Protein AF-A0A2T0SI80-F1 (afdb_monomer)

Solvent-accessible surface area (backbone atoms only — not comparable to full-atom values): 4716 Å² total; per-residue (Å²): 117,74,65,62,55,54,54,49,52,52,49,52,52,50,50,51,52,50,51,51,51,49,51,50,52,50,51,48,53,59,58,63,64,57,74,47,73,65,54,43,52,53,50,51,57,56,51,68,76,48,56,66,82,79,39,44,66,59,53,52,50,50,54,51,51,52,50,54,51,52,51,53,58,58,60,75,74,65,81,86,132

Mean predicted aligned error: 8.87 Å

pLDDT: mean 79.03, std 9.79, range [54.31, 90.62]

Sequence (81 aa):
MPLKNRIQDVRVNLSNRRVQRRAHRQLSAELAAFRTPAERAELDLILGRHDEAETAQIRAILNHQDYERQRTRAGAGGYPA

Structure (mmCIF, N/CA/C/O backbone):
data_AF-A0A2T0SI80-F1
#
_entry.id   AF-A0A2T0SI80-F1
#
loop_
_atom_site.group_PDB
_atom_site.id
_atom_site.type_symbol
_atom_site.label_atom_id
_atom_site.label_alt_id
_atom_site.label_comp_id
_atom_site.label_asym_id
_atom_site.label_entity_id
_atom_site.label_seq_id
_atom_site.pdbx_PDB_ins_code
_atom_site.Cartn_x
_atom_site.Cartn_y
_atom_site.Cartn_z
_atom_site.occupancy
_atom_site.B_iso_or_equiv
_atom_site.auth_seq_id
_atom_site.auth_comp_id
_atom_site.auth_asym_id
_atom_site.auth_atom_id
_atom_site.pdbx_PDB_model_num
ATOM 1 N N . MET A 1 1 ? 36.046 -4.506 -22.167 1.00 54.31 1 MET A N 1
ATOM 2 C CA . MET A 1 1 ? 36.152 -5.027 -20.781 1.00 54.31 1 MET A CA 1
ATOM 3 C C . MET A 1 1 ? 34.766 -5.429 -20.268 1.00 54.31 1 MET A C 1
ATOM 5 O O . MET A 1 1 ? 34.067 -4.585 -19.718 1.00 54.31 1 MET A O 1
ATOM 9 N N . PRO A 1 2 ? 34.352 -6.694 -20.444 1.00 66.69 2 PRO A N 1
ATOM 10 C CA . PRO A 1 2 ? 32.993 -7.168 -20.131 1.00 66.69 2 PRO A CA 1
ATOM 11 C C . PRO A 1 2 ? 32.630 -7.088 -18.636 1.00 66.69 2 PRO A C 1
ATOM 13 O O . PRO A 1 2 ? 31.461 -6.968 -18.280 1.00 66.69 2 PRO A O 1
ATOM 16 N N . LEU A 1 3 ? 33.632 -7.094 -17.751 1.00 67.31 3 LEU A N 1
ATOM 17 C CA . LEU A 1 3 ? 33.441 -7.023 -16.300 1.00 67.31 3 LEU A CA 1
ATOM 18 C C . LEU A 1 3 ? 32.932 -5.650 -15.827 1.00 67.31 3 LEU A C 1
ATOM 20 O O . LEU A 1 3 ? 32.095 -5.580 -14.931 1.00 67.31 3 LEU A O 1
ATOM 24 N N . LYS A 1 4 ? 33.392 -4.561 -16.460 1.00 69.94 4 LYS A N 1
ATOM 25 C CA . LYS A 1 4 ? 32.950 -3.196 -16.129 1.00 69.94 4 LYS A CA 1
ATOM 26 C C . LYS A 1 4 ? 31.452 -3.012 -16.407 1.00 69.94 4 LYS A C 1
ATOM 28 O O . LYS A 1 4 ? 30.760 -2.418 -15.587 1.00 69.94 4 LYS A O 1
ATOM 33 N N . ASN A 1 5 ? 30.952 -3.600 -17.496 1.00 71.31 5 ASN A N 1
ATOM 34 C CA . ASN A 1 5 ? 29.533 -3.548 -17.861 1.00 71.31 5 ASN A CA 1
ATOM 35 C C . ASN A 1 5 ? 28.672 -4.345 -16.871 1.00 71.31 5 ASN A C 1
ATOM 37 O O . ASN A 1 5 ? 27.705 -3.810 -16.349 1.00 71.31 5 ASN A O 1
ATOM 41 N N . ARG A 1 6 ? 29.095 -5.556 -16.480 1.00 59.84 6 ARG A N 1
ATOM 42 C CA . ARG A 1 6 ? 28.378 -6.350 -15.461 1.00 59.84 6 ARG A CA 1
ATOM 43 C C . ARG A 1 6 ? 28.289 -5.646 -14.105 1.00 59.84 6 ARG A C 1
ATOM 45 O O . ARG A 1 6 ? 27.252 -5.698 -13.451 1.00 59.84 6 ARG A O 1
ATOM 52 N N . ILE A 1 7 ? 29.358 -4.975 -13.670 1.00 71.19 7 ILE A N 1
ATOM 53 C CA . ILE A 1 7 ? 29.342 -4.191 -12.424 1.00 71.19 7 ILE A CA 1
ATOM 54 C C 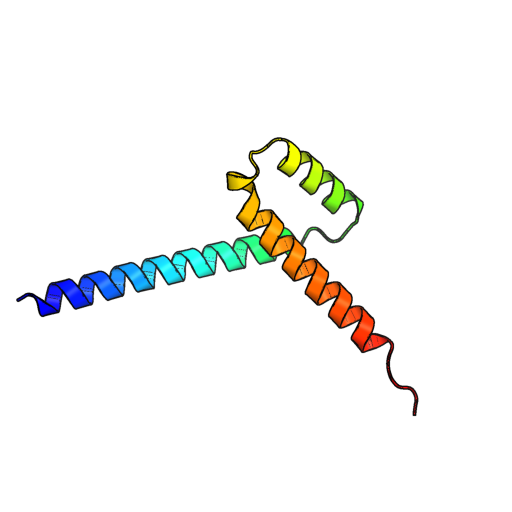. ILE A 1 7 ? 28.364 -3.018 -12.546 1.00 71.19 7 ILE A C 1
ATOM 56 O O . ILE A 1 7 ? 27.628 -2.732 -11.601 1.00 71.19 7 ILE A O 1
ATOM 60 N N . GLN A 1 8 ? 28.323 -2.361 -13.705 1.00 68.62 8 GLN A N 1
ATOM 61 C CA . GLN A 1 8 ? 27.366 -1.292 -13.968 1.00 68.62 8 GLN A CA 1
ATOM 62 C C . GLN A 1 8 ? 25.919 -1.807 -13.928 1.00 68.62 8 GLN A C 1
ATOM 64 O O . GLN A 1 8 ? 25.093 -1.209 -13.241 1.00 68.62 8 GLN A O 1
ATOM 69 N N . ASP A 1 9 ? 25.630 -2.953 -14.545 1.00 65.25 9 ASP A N 1
ATOM 70 C CA . ASP A 1 9 ? 24.295 -3.565 -14.548 1.00 65.25 9 ASP A CA 1
ATOM 71 C C . ASP A 1 9 ? 23.835 -3.941 -13.135 1.00 65.25 9 ASP A C 1
ATOM 73 O O . ASP A 1 9 ? 22.696 -3.685 -12.743 1.00 65.25 9 ASP A O 1
ATOM 77 N N . VAL A 1 10 ? 24.731 -4.501 -12.316 1.00 65.00 10 VAL A N 1
ATOM 78 C CA . VAL A 1 10 ? 24.436 -4.816 -10.910 1.00 65.00 10 VAL A CA 1
ATOM 79 C C . VAL A 1 10 ? 24.158 -3.544 -10.107 1.00 65.00 10 VAL A C 1
ATOM 81 O O . VAL A 1 10 ? 23.226 -3.524 -9.302 1.00 65.00 10 VAL A O 1
ATOM 84 N N . ARG A 1 11 ? 24.915 -2.462 -10.334 1.00 62.41 11 ARG A N 1
ATOM 85 C CA . ARG A 1 11 ? 24.681 -1.169 -9.670 1.00 62.41 11 ARG A CA 1
ATOM 86 C C . ARG A 1 11 ? 23.340 -0.566 -10.067 1.00 62.41 11 ARG A C 1
ATOM 88 O O . ARG A 1 11 ? 22.620 -0.107 -9.185 1.00 62.41 11 ARG A O 1
ATOM 95 N N . VAL A 1 12 ? 22.987 -0.602 -11.350 1.00 77.81 12 VAL A N 1
ATOM 96 C CA . VAL A 1 12 ? 21.684 -0.135 -11.847 1.00 77.81 12 VAL A CA 1
ATOM 97 C C . VAL A 1 12 ? 20.560 -0.962 -11.226 1.00 77.81 12 VAL A C 1
ATOM 99 O O . VAL A 1 12 ? 19.642 -0.400 -10.635 1.00 77.81 12 VAL A O 1
ATOM 102 N N . ASN A 1 13 ? 20.679 -2.289 -11.235 1.00 70.38 13 ASN A N 1
ATOM 103 C CA . ASN A 1 13 ? 19.698 -3.180 -10.619 1.00 70.38 13 ASN A CA 1
ATOM 104 C C . ASN A 1 13 ? 19.548 -2.943 -9.111 1.00 70.38 13 ASN A C 1
ATOM 106 O O . ASN A 1 13 ? 18.432 -2.937 -8.589 1.00 70.38 13 ASN A O 1
ATOM 110 N N . LEU A 1 14 ? 20.648 -2.718 -8.391 1.00 64.44 14 LEU A N 1
ATOM 111 C CA . LEU A 1 14 ? 20.610 -2.423 -6.961 1.00 64.44 14 LEU A CA 1
ATOM 112 C C . LEU A 1 14 ? 19.980 -1.056 -6.678 1.00 64.44 14 LEU A C 1
ATOM 114 O O . LEU A 1 14 ? 19.173 -0.945 -5.754 1.00 64.44 14 LEU A O 1
ATOM 118 N N . SER A 1 15 ? 20.316 -0.033 -7.463 1.00 68.94 15 SER A N 1
ATOM 119 C CA . SER A 1 15 ? 19.703 1.295 -7.373 1.00 68.94 15 SER A CA 1
ATOM 120 C C . SER A 1 15 ? 18.203 1.220 -7.633 1.00 68.94 15 SER A C 1
ATOM 122 O O . SER A 1 15 ? 17.428 1.702 -6.810 1.00 68.94 15 SER A O 1
ATOM 124 N N . ASN A 1 16 ? 17.784 0.506 -8.680 1.00 81.62 16 ASN A N 1
ATOM 125 C CA . ASN A 1 16 ? 16.375 0.272 -8.987 1.00 81.62 16 ASN A CA 1
ATOM 126 C C . ASN A 1 16 ? 15.677 -0.436 -7.823 1.00 81.62 16 ASN A C 1
ATOM 128 O O . ASN A 1 16 ? 14.658 0.038 -7.333 1.00 81.62 16 ASN A O 1
ATOM 132 N N . ARG A 1 17 ? 16.268 -1.507 -7.279 1.00 78.06 17 ARG A N 1
ATOM 133 C CA . ARG A 1 17 ? 15.726 -2.202 -6.099 1.00 78.06 17 ARG A CA 1
ATOM 134 C C . ARG A 1 17 ? 15.628 -1.295 -4.873 1.00 78.06 17 ARG A C 1
ATOM 136 O O . ARG A 1 17 ? 14.675 -1.415 -4.111 1.00 78.06 17 ARG A O 1
ATOM 143 N N . ARG A 1 18 ? 16.594 -0.400 -4.648 1.00 81.88 18 ARG A N 1
ATOM 144 C CA . ARG A 1 18 ? 16.563 0.559 -3.530 1.00 81.88 18 ARG A CA 1
ATOM 145 C C . ARG A 1 18 ? 15.458 1.593 -3.705 1.00 81.88 18 ARG A C 1
ATOM 147 O O . ARG A 1 18 ? 14.746 1.854 -2.740 1.00 81.88 18 ARG A O 1
ATOM 154 N N . VAL A 1 19 ? 15.294 2.131 -4.912 1.00 86.12 19 VAL A N 1
ATOM 155 C CA . VAL A 1 19 ? 14.202 3.054 -5.248 1.00 86.12 19 VAL A CA 1
ATOM 156 C C . VAL A 1 19 ? 12.857 2.364 -5.044 1.00 86.12 19 VAL A C 1
ATOM 158 O O . VAL A 1 19 ? 12.025 2.887 -4.312 1.00 86.12 19 VAL A O 1
ATOM 161 N N . GLN A 1 20 ? 12.695 1.144 -5.562 1.00 80.88 20 GLN A N 1
ATOM 162 C CA . GLN A 1 20 ? 11.476 0.351 -5.390 1.00 80.88 20 GLN A CA 1
ATOM 163 C C . GLN A 1 20 ? 11.181 0.050 -3.915 1.00 80.88 20 GLN A C 1
ATOM 165 O O . GLN A 1 20 ? 10.059 0.225 -3.457 1.00 80.88 20 GLN A O 1
ATOM 170 N N . ARG A 1 21 ? 12.195 -0.320 -3.120 1.00 85.06 21 ARG A N 1
ATOM 171 C CA . ARG A 1 21 ? 12.029 -0.515 -1.669 1.00 85.06 21 ARG A CA 1
ATOM 172 C C . ARG A 1 21 ? 11.651 0.773 -0.946 1.00 85.06 21 ARG A C 1
ATOM 174 O O . ARG A 1 21 ? 10.862 0.717 -0.011 1.00 85.06 21 ARG A O 1
ATOM 181 N N . ARG A 1 22 ? 12.229 1.915 -1.327 1.00 88.69 22 ARG A N 1
ATOM 182 C CA . ARG A 1 22 ? 11.898 3.211 -0.722 1.00 88.69 22 ARG A CA 1
ATOM 183 C C . ARG A 1 22 ? 10.467 3.617 -1.061 1.00 88.69 22 ARG A C 1
ATOM 185 O O . ARG A 1 22 ? 9.740 3.976 -0.146 1.00 88.69 22 ARG A O 1
ATOM 192 N N . ALA A 1 23 ? 10.072 3.500 -2.327 1.00 80.62 23 ALA A N 1
ATOM 193 C CA . ALA A 1 23 ? 8.707 3.752 -2.777 1.00 80.62 23 ALA A CA 1
ATOM 194 C C . ALA A 1 23 ? 7.712 2.839 -2.051 1.00 80.62 23 ALA A C 1
ATOM 196 O O . ALA A 1 23 ? 6.735 3.319 -1.496 1.00 80.62 23 ALA A O 1
ATOM 197 N N . HIS A 1 24 ? 8.024 1.545 -1.942 1.00 87.19 24 HIS A N 1
ATOM 198 C CA . HIS A 1 24 ? 7.196 0.597 -1.203 1.00 87.19 24 HIS A CA 1
ATOM 199 C C . HIS A 1 24 ? 7.078 0.954 0.284 1.00 87.19 24 HIS A C 1
ATOM 201 O O . HIS A 1 24 ? 5.984 0.935 0.827 1.00 87.19 24 HIS A O 1
ATOM 207 N N . ARG A 1 25 ? 8.180 1.320 0.956 1.00 87.50 25 ARG A N 1
ATOM 208 C CA . ARG A 1 25 ? 8.135 1.758 2.364 1.00 87.50 25 ARG A CA 1
ATOM 209 C C . ARG A 1 25 ? 7.307 3.023 2.553 1.00 87.50 25 ARG A C 1
ATOM 211 O O . ARG A 1 25 ? 6.580 3.109 3.534 1.00 87.50 25 ARG A O 1
ATOM 218 N N . GLN A 1 26 ? 7.440 3.979 1.638 1.00 87.50 26 GLN A N 1
ATOM 219 C CA . GLN A 1 26 ? 6.677 5.220 1.660 1.00 87.50 26 GLN A CA 1
ATOM 220 C C . GLN A 1 26 ? 5.181 4.932 1.494 1.00 87.50 26 GLN A C 1
ATOM 222 O O . GLN A 1 26 ? 4.395 5.317 2.353 1.00 87.50 26 GLN A O 1
ATOM 227 N N . LEU A 1 27 ? 4.817 4.154 0.472 1.00 85.69 27 LEU A N 1
ATOM 228 C CA . LEU A 1 27 ? 3.444 3.716 0.234 1.00 85.69 27 LEU A CA 1
ATOM 229 C C . LEU A 1 27 ? 2.878 2.960 1.443 1.00 85.69 27 LEU A C 1
ATOM 231 O O . LEU A 1 27 ? 1.767 3.230 1.876 1.00 85.69 27 LEU A O 1
ATOM 235 N N . SER A 1 28 ? 3.652 2.058 2.048 1.00 86.19 28 SER A N 1
ATOM 236 C CA . SER A 1 28 ? 3.236 1.361 3.268 1.00 86.19 28 SER A CA 1
ATOM 237 C C . SER A 1 28 ? 3.005 2.309 4.443 1.00 86.19 28 SER A C 1
ATOM 239 O O . SER A 1 28 ? 2.058 2.108 5.197 1.00 86.19 28 SER A O 1
ATOM 241 N N . ALA A 1 29 ? 3.833 3.341 4.614 1.00 87.50 29 ALA A N 1
ATOM 242 C CA . ALA A 1 29 ? 3.643 4.328 5.674 1.00 87.50 29 ALA A CA 1
ATOM 243 C C . ALA A 1 29 ? 2.379 5.174 5.452 1.00 87.50 29 ALA A C 1
ATOM 245 O O . ALA A 1 29 ? 1.622 5.390 6.394 1.00 87.50 29 ALA A O 1
ATOM 246 N N . GLU A 1 30 ? 2.127 5.595 4.212 1.00 85.69 30 GLU A N 1
ATOM 247 C CA . GLU A 1 30 ? 0.911 6.319 3.825 1.00 85.69 30 GLU A CA 1
ATOM 248 C C . GLU A 1 30 ? -0.335 5.459 4.045 1.00 85.69 30 GLU A C 1
ATOM 250 O O . GLU A 1 30 ? -1.293 5.890 4.679 1.00 85.69 30 GLU A O 1
ATOM 255 N N . LEU A 1 31 ? -0.290 4.197 3.619 1.00 88.75 31 LEU A N 1
ATOM 256 C CA . LEU A 1 31 ? -1.393 3.260 3.793 1.00 88.75 31 LEU A CA 1
ATOM 257 C C . LEU A 1 31 ? -1.669 2.919 5.267 1.00 88.75 31 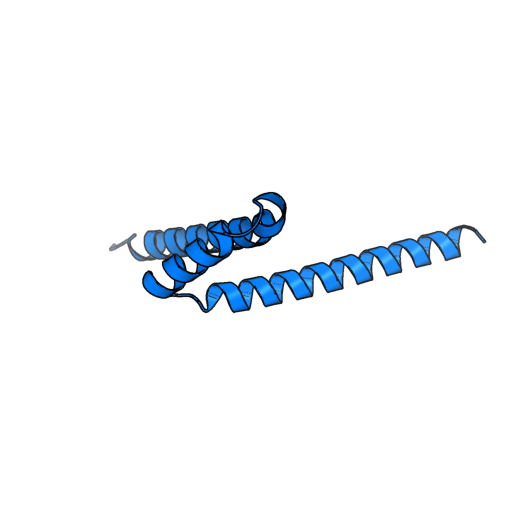LEU A C 1
ATOM 259 O O . LEU A 1 31 ? -2.821 2.733 5.653 1.00 88.75 31 LEU A O 1
ATOM 263 N N . ALA A 1 32 ? -0.634 2.904 6.111 1.00 85.62 32 ALA A N 1
ATOM 264 C CA . ALA A 1 32 ? -0.779 2.707 7.554 1.00 85.62 32 ALA A CA 1
ATOM 265 C C . ALA A 1 32 ? -1.414 3.914 8.276 1.00 85.62 32 ALA A C 1
ATOM 267 O O . ALA A 1 32 ? -1.797 3.794 9.447 1.00 85.62 32 ALA A O 1
ATOM 268 N N . ALA A 1 33 ? -1.505 5.076 7.618 1.00 82.56 33 ALA A N 1
ATOM 269 C CA . ALA A 1 33 ? -2.174 6.251 8.167 1.00 82.56 33 ALA A CA 1
ATOM 270 C C . ALA A 1 33 ? -3.704 6.092 8.182 1.00 82.56 33 ALA A C 1
ATOM 272 O O . ALA A 1 33 ? -4.340 6.636 9.082 1.00 82.56 33 ALA A O 1
ATOM 273 N N . PHE A 1 34 ? -4.276 5.289 7.273 1.00 83.62 34 PHE A N 1
ATOM 274 C CA . PHE A 1 34 ? -5.698 4.933 7.279 1.00 83.62 34 PHE A CA 1
ATOM 275 C C . PHE A 1 34 ? -5.964 3.903 8.387 1.00 83.62 34 PHE A C 1
ATOM 277 O O . PHE A 1 34 ? -5.675 2.705 8.260 1.00 83.62 34 PHE A O 1
ATOM 284 N N . ARG A 1 35 ? -6.460 4.383 9.528 1.00 79.25 35 ARG A N 1
ATOM 285 C CA . ARG A 1 35 ? -6.594 3.597 10.767 1.00 79.25 35 ARG A CA 1
ATOM 286 C C . ARG A 1 35 ? -8.036 3.277 11.106 1.00 79.25 35 ARG A C 1
ATOM 288 O O . ARG A 1 35 ? -8.280 2.310 11.826 1.00 79.25 35 ARG A O 1
ATOM 295 N N . THR A 1 36 ? -8.973 4.088 10.635 1.00 84.88 36 THR A N 1
ATOM 296 C CA . THR A 1 36 ? -10.384 3.915 10.961 1.00 84.88 36 THR A CA 1
ATOM 297 C C . THR A 1 36 ? -11.073 2.979 9.964 1.00 84.88 36 THR A C 1
ATOM 299 O O . THR A 1 36 ? -10.685 2.914 8.796 1.00 84.88 36 THR A O 1
ATOM 302 N N . PRO A 1 37 ? -12.135 2.268 10.385 1.00 81.19 37 PRO A N 1
ATOM 303 C CA . PRO A 1 37 ? -12.943 1.472 9.463 1.00 81.19 37 PRO A CA 1
ATOM 304 C C . PRO A 1 37 ? -13.560 2.299 8.324 1.00 81.19 37 PRO A C 1
ATOM 306 O O . PRO A 1 37 ? -13.715 1.789 7.221 1.00 81.19 37 PRO A O 1
ATOM 309 N N . ALA A 1 38 ? -13.889 3.572 8.574 1.00 81.44 38 ALA A N 1
ATOM 310 C CA . ALA A 1 38 ? -14.466 4.464 7.569 1.00 81.44 38 ALA A CA 1
ATOM 311 C C . ALA A 1 38 ? -13.449 4.833 6.475 1.00 81.44 38 ALA A C 1
ATOM 313 O O . ALA A 1 38 ? -13.727 4.642 5.296 1.00 81.44 38 ALA A O 1
ATOM 314 N N . GLU A 1 39 ? -12.247 5.263 6.868 1.00 80.56 39 GLU A N 1
ATOM 315 C CA . GLU A 1 39 ? -11.118 5.511 5.954 1.00 80.56 39 GLU A CA 1
ATOM 316 C C . GLU A 1 39 ? -10.771 4.268 5.124 1.00 80.56 39 GLU A C 1
ATOM 318 O O . GLU A 1 39 ? -10.455 4.350 3.939 1.00 80.56 39 GLU A O 1
ATOM 323 N N . ARG A 1 40 ? -10.845 3.093 5.756 1.00 83.00 40 ARG A N 1
ATOM 324 C CA . ARG A 1 40 ? -10.595 1.803 5.116 1.00 83.00 40 ARG A CA 1
ATOM 325 C C . ARG A 1 40 ? -11.637 1.487 4.044 1.00 83.00 40 ARG A C 1
ATOM 327 O O . ARG A 1 40 ? -11.267 1.129 2.931 1.00 83.00 40 ARG A O 1
ATOM 334 N N . ALA A 1 41 ? -12.915 1.665 4.372 1.00 84.00 41 ALA A N 1
ATOM 335 C CA . ALA A 1 41 ? -14.014 1.461 3.437 1.00 84.00 41 ALA A CA 1
ATOM 336 C C . ALA A 1 41 ? -13.940 2.434 2.250 1.00 84.00 41 ALA A C 1
ATOM 338 O O . ALA A 1 41 ? -14.171 2.034 1.113 1.00 84.00 41 ALA A O 1
ATOM 339 N N . GLU A 1 42 ? -13.570 3.692 2.494 1.00 81.12 42 GLU A N 1
ATOM 340 C CA . GLU A 1 42 ? -13.351 4.675 1.431 1.00 81.12 42 GLU A CA 1
ATOM 341 C C . GLU A 1 42 ? -12.198 4.268 0.506 1.00 81.12 42 GLU A C 1
ATOM 343 O O . GLU A 1 42 ? -12.344 4.291 -0.718 1.00 81.12 42 GLU A O 1
ATOM 348 N N . LEU A 1 43 ? -11.076 3.821 1.074 1.00 84.56 43 LEU A N 1
ATOM 349 C CA . LEU A 1 43 ? -9.953 3.329 0.286 1.00 84.56 43 LEU A CA 1
ATOM 350 C C . LEU A 1 43 ? -10.350 2.108 -0.555 1.00 84.56 43 LEU A C 1
ATOM 352 O O . LEU A 1 43 ? -10.017 2.050 -1.735 1.00 84.56 43 LEU A O 1
ATOM 356 N N . ASP A 1 44 ? -11.101 1.163 0.008 1.00 83.81 44 ASP A N 1
ATOM 357 C CA . ASP A 1 44 ? -11.560 -0.022 -0.722 1.00 83.81 44 ASP A CA 1
ATOM 358 C C . ASP A 1 44 ? -12.543 0.343 -1.855 1.00 83.81 44 ASP A C 1
ATOM 360 O O . ASP A 1 44 ? -12.476 -0.244 -2.937 1.00 83.81 44 ASP A O 1
ATOM 364 N N . LEU A 1 45 ? -13.387 1.367 -1.670 1.00 83.12 45 LEU A N 1
ATOM 365 C CA . LEU A 1 45 ? -14.243 1.912 -2.733 1.00 83.12 45 LEU A CA 1
ATOM 366 C C . LEU A 1 45 ? -13.434 2.530 -3.877 1.00 83.12 45 LEU A C 1
ATOM 368 O O . LEU A 1 45 ? -13.791 2.353 -5.042 1.00 83.12 45 LEU A O 1
ATOM 372 N N . ILE A 1 46 ? -12.360 3.256 -3.562 1.00 82.94 46 ILE A N 1
ATOM 373 C CA . ILE A 1 46 ? -11.457 3.823 -4.571 1.00 82.94 46 ILE A CA 1
ATOM 374 C C . ILE A 1 46 ? -10.758 2.690 -5.325 1.00 82.94 46 ILE A C 1
ATOM 376 O O . ILE A 1 46 ? -10.795 2.664 -6.553 1.00 82.94 46 ILE A O 1
ATOM 380 N N . LEU A 1 47 ? -10.189 1.714 -4.611 1.00 84.50 47 LEU A N 1
ATOM 381 C CA . LEU A 1 47 ? -9.501 0.569 -5.214 1.00 84.50 47 LEU A CA 1
ATOM 382 C C . LEU A 1 47 ? -10.432 -0.301 -6.064 1.00 84.50 47 LEU A C 1
ATOM 384 O O . LEU A 1 47 ? -9.978 -0.887 -7.041 1.00 84.50 47 LEU A O 1
ATOM 388 N N . GLY A 1 48 ? -11.722 -0.370 -5.732 1.00 78.75 48 GLY A N 1
ATOM 389 C CA . GLY A 1 48 ? -12.727 -1.081 -6.524 1.00 78.75 48 GLY A CA 1
ATOM 390 C C . GLY A 1 48 ? -13.006 -0.464 -7.900 1.00 78.75 48 GLY A C 1
ATOM 391 O O . GLY A 1 48 ? -13.604 -1.122 -8.745 1.00 78.75 48 GLY A O 1
ATOM 392 N N . ARG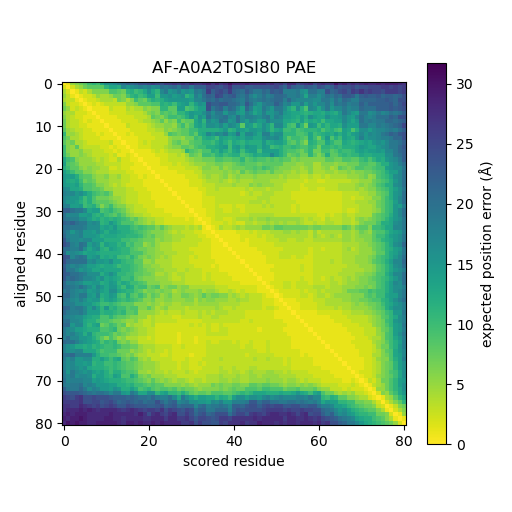 A 1 49 ? -12.574 0.781 -8.147 1.00 83.88 49 ARG A N 1
ATOM 393 C CA . ARG A 1 49 ? -12.693 1.456 -9.454 1.00 83.88 49 ARG A CA 1
ATOM 394 C C . ARG A 1 49 ? -11.508 1.187 -10.383 1.00 83.88 49 ARG A C 1
ATOM 396 O O . ARG A 1 49 ? -11.563 1.575 -11.546 1.00 83.88 49 ARG A O 1
ATOM 403 N N . HIS A 1 50 ? -10.451 0.573 -9.863 1.00 81.38 50 HIS A N 1
ATOM 404 C CA . HIS A 1 50 ? -9.218 0.271 -10.582 1.00 81.38 50 HIS A CA 1
ATOM 405 C C . HIS A 1 50 ? -9.102 -1.227 -10.851 1.00 81.38 50 HIS A C 1
ATOM 407 O O . HIS A 1 50 ? -9.749 -2.041 -10.186 1.00 81.38 50 HIS A O 1
ATOM 413 N N . ASP A 1 51 ? -8.259 -1.595 -11.815 1.00 83.50 51 ASP A N 1
ATOM 414 C CA . ASP A 1 51 ? -8.030 -3.002 -12.116 1.00 83.50 51 ASP A CA 1
ATOM 415 C C . ASP A 1 51 ? -7.322 -3.718 -10.950 1.00 83.50 51 ASP A C 1
ATOM 417 O O . ASP A 1 51 ? -6.573 -3.136 -10.151 1.00 83.50 51 ASP A O 1
ATOM 421 N N . GLU A 1 52 ? -7.555 -5.022 -10.840 1.00 79.31 52 GLU A N 1
ATOM 422 C CA . GLU A 1 52 ? -6.942 -5.845 -9.806 1.00 79.31 52 GLU A CA 1
ATOM 423 C C . GLU A 1 52 ? -5.422 -5.913 -9.974 1.00 79.31 52 GLU A C 1
ATOM 425 O O . GLU A 1 52 ? -4.699 -5.856 -8.978 1.00 79.31 52 GLU A O 1
ATOM 430 N N . ALA A 1 53 ? -4.916 -5.939 -11.212 1.00 78.50 53 ALA A N 1
ATOM 431 C CA . ALA A 1 53 ? -3.477 -5.921 -11.463 1.00 78.50 53 ALA A CA 1
ATOM 432 C C . ALA A 1 53 ? -2.823 -4.610 -10.991 1.00 78.50 53 ALA A C 1
ATOM 434 O O . ALA A 1 53 ? -1.731 -4.634 -10.417 1.00 78.50 53 ALA A O 1
ATOM 435 N N . GLU A 1 54 ? -3.504 -3.476 -11.175 1.00 74.31 54 GLU A N 1
ATOM 436 C CA . GLU A 1 54 ? -3.027 -2.155 -10.749 1.00 74.31 54 GLU A CA 1
ATOM 437 C C . GLU A 1 54 ? -3.030 -2.014 -9.222 1.00 74.31 54 GLU A C 1
ATOM 439 O O . GLU A 1 54 ? -2.118 -1.431 -8.632 1.00 74.31 54 GLU A O 1
ATOM 444 N N . THR A 1 55 ? -4.035 -2.591 -8.559 1.00 86.62 55 THR A N 1
ATOM 445 C CA . THR A 1 55 ? -4.221 -2.469 -7.106 1.00 86.62 55 THR A CA 1
ATOM 446 C C . THR A 1 55 ? -3.599 -3.605 -6.298 1.00 86.62 55 THR A C 1
ATOM 448 O O . THR A 1 55 ? -3.548 -3.516 -5.068 1.00 86.62 55 THR A O 1
ATOM 451 N N . ALA A 1 56 ? -3.060 -4.642 -6.946 1.00 82.00 56 ALA A N 1
ATOM 452 C CA . ALA A 1 56 ? -2.496 -5.825 -6.294 1.00 82.00 56 ALA A CA 1
ATOM 453 C C . ALA A 1 56 ? -1.435 -5.480 -5.237 1.00 82.00 56 ALA A C 1
ATOM 455 O O . ALA A 1 56 ? -1.451 -6.024 -4.131 1.00 82.00 56 ALA A O 1
ATOM 456 N N . GLN A 1 57 ? -0.536 -4.535 -5.541 1.00 85.56 57 GLN A N 1
ATOM 457 C CA . GLN A 1 57 ? 0.498 -4.106 -4.595 1.00 85.56 57 GLN A CA 1
ATOM 458 C C . GLN A 1 57 ? -0.106 -3.436 -3.355 1.00 85.56 57 GLN A C 1
ATOM 460 O O . GLN A 1 57 ? 0.329 -3.701 -2.234 1.00 85.56 57 GLN A O 1
ATOM 465 N N . ILE A 1 58 ? -1.111 -2.584 -3.555 1.00 87.06 58 ILE A N 1
ATOM 466 C CA . ILE A 1 58 ? -1.791 -1.858 -2.484 1.00 87.06 58 ILE A CA 1
ATOM 467 C C . ILE A 1 58 ? -2.544 -2.854 -1.593 1.00 87.06 58 ILE A C 1
ATOM 469 O O . ILE A 1 58 ? -2.346 -2.862 -0.379 1.00 87.06 58 ILE A O 1
ATOM 473 N N . ARG A 1 59 ? -3.318 -3.773 -2.186 1.00 88.38 59 ARG A N 1
ATOM 474 C CA . ARG A 1 59 ? -4.026 -4.842 -1.458 1.00 88.38 59 ARG A CA 1
ATOM 475 C C . ARG A 1 59 ? -3.066 -5.724 -0.653 1.00 88.38 59 ARG A C 1
ATOM 477 O O . ARG A 1 59 ? -3.335 -6.015 0.509 1.00 88.38 59 ARG A O 1
ATOM 484 N N . ALA A 1 60 ? -1.915 -6.090 -1.220 1.00 89.81 60 ALA A N 1
ATOM 485 C CA . ALA A 1 60 ? -0.909 -6.893 -0.525 1.00 89.81 60 ALA A CA 1
ATOM 486 C C . ALA A 1 60 ? -0.329 -6.187 0.714 1.00 89.81 60 ALA A C 1
ATOM 488 O O . ALA A 1 60 ? -0.183 -6.814 1.765 1.00 89.81 60 ALA A O 1
ATOM 489 N N . ILE A 1 61 ? -0.028 -4.886 0.617 1.00 90.56 61 ILE A N 1
ATOM 490 C CA . ILE A 1 61 ? 0.454 -4.093 1.760 1.00 90.56 61 ILE A CA 1
ATOM 491 C C . ILE A 1 61 ? -0.591 -4.068 2.875 1.00 90.56 61 ILE A C 1
ATOM 493 O O . ILE A 1 61 ? -0.253 -4.227 4.047 1.00 90.56 61 ILE A O 1
ATOM 497 N N . LEU A 1 62 ? -1.856 -3.890 2.510 1.00 89.06 62 LEU A N 1
ATOM 498 C CA . LEU A 1 62 ? -2.949 -3.710 3.462 1.00 89.06 62 LEU A CA 1
ATOM 499 C C . LEU A 1 62 ? -3.253 -5.012 4.194 1.00 89.06 62 LEU A C 1
ATOM 501 O O . LEU A 1 62 ? -3.291 -5.018 5.422 1.00 89.06 62 LEU A O 1
ATOM 505 N N . ASN A 1 63 ? -3.272 -6.129 3.466 1.00 90.62 63 ASN A N 1
ATOM 506 C CA . ASN A 1 63 ? -3.352 -7.465 4.053 1.00 90.62 63 ASN A CA 1
ATOM 507 C C . ASN A 1 63 ? -2.199 -7.737 5.032 1.00 90.62 63 ASN A C 1
ATOM 509 O O . ASN A 1 63 ? -2.417 -8.286 6.111 1.00 90.62 63 ASN A O 1
ATOM 513 N N . HIS A 1 64 ? -0.968 -7.336 4.691 1.00 90.25 64 HIS A N 1
ATOM 514 C CA . HIS A 1 64 ? 0.175 -7.497 5.592 1.00 90.25 64 HIS A CA 1
ATOM 515 C C . HIS A 1 64 ? 0.028 -6.654 6.870 1.00 90.25 64 HIS A C 1
ATOM 517 O O . HIS A 1 64 ? 0.286 -7.143 7.968 1.00 90.25 64 HIS A O 1
ATOM 523 N N . GLN A 1 65 ? -0.428 -5.407 6.752 1.00 90.19 65 GLN A N 1
ATOM 524 C CA . GLN A 1 65 ? -0.660 -4.533 7.905 1.00 90.19 65 GLN A CA 1
ATOM 525 C C . GLN A 1 65 ? -1.787 -5.042 8.805 1.00 90.19 65 GLN A C 1
ATOM 527 O O . GLN A 1 65 ? -1.652 -5.014 10.028 1.00 90.19 65 GLN A O 1
ATOM 532 N N . ASP A 1 66 ? -2.879 -5.534 8.222 1.00 89.25 66 ASP A N 1
ATOM 533 C CA . ASP A 1 66 ? -3.980 -6.144 8.967 1.00 89.25 66 ASP A CA 1
ATOM 534 C C . ASP A 1 66 ? -3.532 -7.392 9.717 1.00 89.25 66 ASP A C 1
ATOM 536 O O . ASP A 1 66 ? -3.852 -7.544 10.899 1.00 89.25 66 ASP A O 1
ATOM 540 N N . TYR A 1 67 ? -2.718 -8.231 9.076 1.00 89.88 67 TYR A N 1
ATOM 541 C CA . TYR A 1 67 ? -2.108 -9.386 9.721 1.00 89.88 67 TYR A CA 1
ATOM 542 C C . TYR A 1 67 ? -1.249 -8.985 10.932 1.00 89.88 67 TYR A C 1
ATOM 544 O O . TYR A 1 67 ? -1.435 -9.523 12.025 1.00 89.88 67 TYR A O 1
ATOM 552 N N . GLU A 1 68 ? -0.357 -7.996 10.795 1.00 89.00 68 GLU A N 1
ATOM 553 C CA . GLU A 1 68 ? 0.472 -7.529 11.920 1.00 89.00 68 GLU A CA 1
ATOM 554 C C . GLU A 1 68 ? -0.365 -6.883 13.042 1.00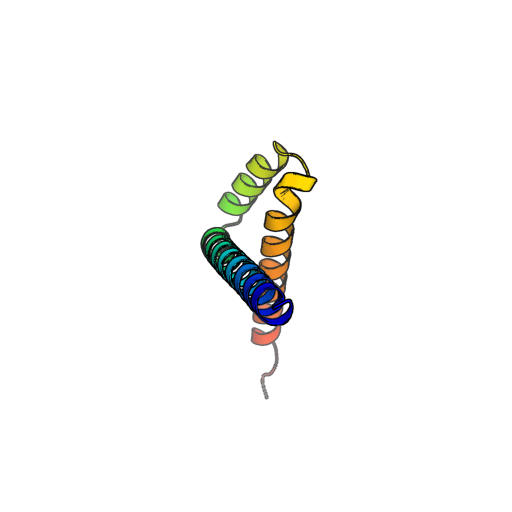 89.00 68 GLU A C 1
ATOM 556 O O . GLU A 1 68 ? -0.069 -7.071 14.228 1.00 89.00 68 GLU A O 1
ATOM 561 N N . ARG A 1 69 ? -1.456 -6.177 12.706 1.00 84.62 69 ARG A N 1
ATOM 562 C CA . ARG A 1 69 ? -2.405 -5.630 13.694 1.00 84.62 69 ARG A CA 1
ATOM 563 C C . ARG A 1 69 ? -3.104 -6.734 14.483 1.00 84.62 69 ARG A C 1
ATOM 565 O O . ARG A 1 69 ? -3.150 -6.671 15.713 1.00 84.62 69 ARG A O 1
ATOM 572 N N . GLN A 1 70 ? -3.626 -7.748 13.794 1.00 86.88 70 GLN A N 1
ATOM 573 C CA . GLN A 1 70 ? -4.283 -8.896 14.422 1.00 86.88 70 GLN A CA 1
ATOM 574 C C . GLN A 1 70 ? -3.311 -9.670 15.315 1.00 86.88 70 GLN A C 1
ATOM 576 O O . GLN A 1 70 ? -3.634 -9.962 16.467 1.00 86.88 70 GLN A O 1
ATOM 581 N N . ARG A 1 71 ? -2.091 -9.920 14.827 1.00 87.44 71 ARG A N 1
ATOM 582 C CA . ARG A 1 71 ? -1.023 -10.585 15.581 1.00 87.44 71 ARG A CA 1
ATOM 583 C C . ARG A 1 71 ? -0.650 -9.821 16.852 1.00 87.44 71 ARG A C 1
ATOM 585 O O . ARG A 1 71 ? -0.543 -10.425 17.916 1.00 87.44 71 ARG A O 1
ATOM 592 N 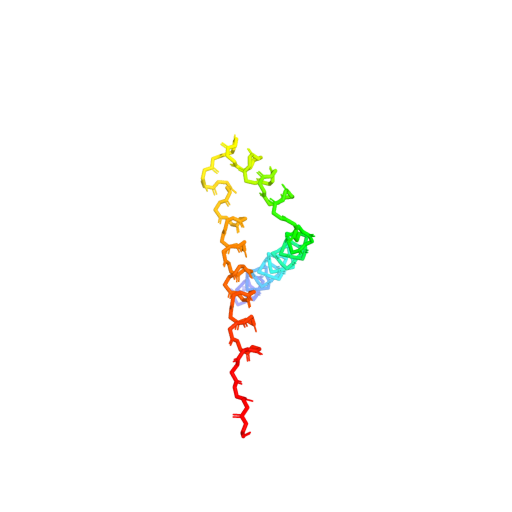N . THR A 1 72 ? -0.492 -8.500 16.768 1.00 83.31 72 THR A N 1
ATOM 593 C CA . THR A 1 72 ? -0.173 -7.661 17.938 1.00 83.31 72 THR A CA 1
ATOM 594 C C . THR A 1 72 ? -1.315 -7.665 18.958 1.00 83.31 72 THR A C 1
ATOM 596 O O . THR A 1 72 ? -1.073 -7.785 20.158 1.00 83.31 72 THR A O 1
ATOM 599 N N . ARG A 1 73 ? -2.572 -7.603 18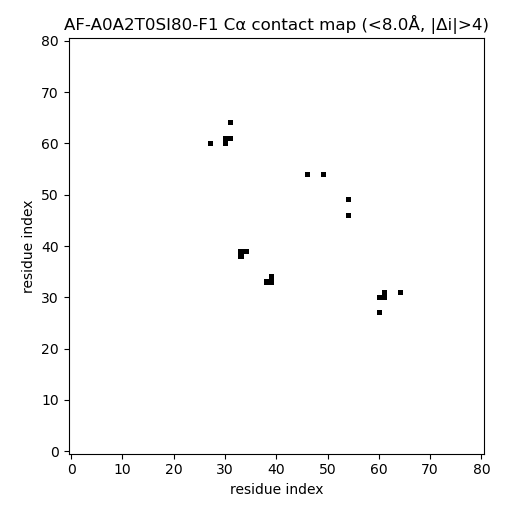.497 1.00 77.25 73 ARG A N 1
ATOM 600 C CA . ARG A 1 73 ? -3.752 -7.681 19.372 1.00 77.25 73 ARG A CA 1
ATOM 601 C C . ARG A 1 73 ? -3.879 -9.045 20.058 1.00 77.25 73 ARG A C 1
ATOM 603 O O . ARG A 1 73 ? -4.238 -9.091 21.229 1.00 77.25 73 ARG A O 1
ATOM 610 N N . ALA A 1 74 ? -3.559 -10.133 19.359 1.00 73.12 74 ALA A N 1
ATOM 611 C CA . ALA A 1 74 ? -3.554 -11.482 19.923 1.00 73.12 74 ALA A CA 1
ATOM 612 C C . ALA A 1 74 ? -2.432 -11.679 20.961 1.00 73.12 74 ALA A C 1
ATOM 614 O O . ALA A 1 74 ? -2.647 -12.335 21.975 1.00 73.12 74 ALA A O 1
ATOM 615 N N . GLY A 1 75 ? -1.261 -11.066 20.750 1.00 64.44 75 GLY A N 1
ATOM 616 C CA . GLY A 1 75 ? -0.142 -11.108 21.699 1.00 64.44 75 GLY A CA 1
ATOM 617 C C . GLY A 1 75 ? -0.368 -10.306 22.987 1.00 64.44 75 GLY A C 1
ATOM 618 O O . GLY A 1 75 ? 0.206 -10.644 24.015 1.00 64.44 75 GLY A O 1
ATOM 619 N N . ALA A 1 76 ? -1.226 -9.282 22.961 1.00 60.81 76 ALA A N 1
ATOM 620 C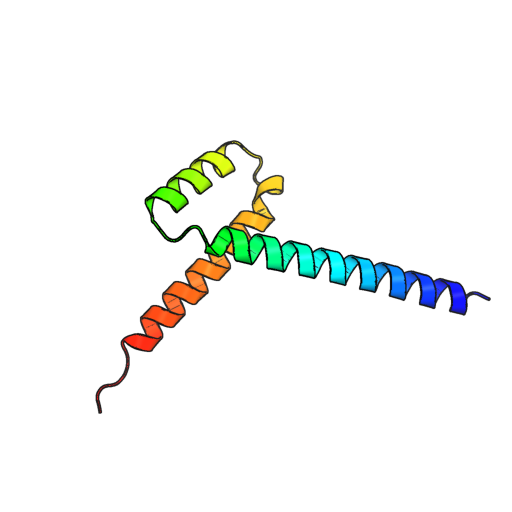 CA . ALA A 1 76 ? -1.546 -8.462 24.134 1.00 60.81 76 ALA A CA 1
ATOM 621 C C . ALA A 1 76 ? -2.572 -9.107 25.093 1.00 60.81 76 ALA A C 1
ATOM 623 O O . ALA A 1 76 ? -2.771 -8.604 26.195 1.00 60.81 76 ALA A O 1
ATOM 624 N N . GLY A 1 77 ? -3.238 -10.193 24.681 1.00 61.28 77 GLY A N 1
ATOM 625 C CA . GLY A 1 77 ? -4.269 -10.881 25.471 1.00 61.28 77 GLY A CA 1
ATOM 626 C C . GLY A 1 77 ? -3.803 -12.142 26.210 1.00 61.28 77 GLY A C 1
ATOM 627 O O . GLY A 1 77 ? -4.633 -12.804 26.828 1.00 61.28 77 GLY A O 1
ATOM 628 N N . GLY A 1 78 ? -2.521 -12.513 26.127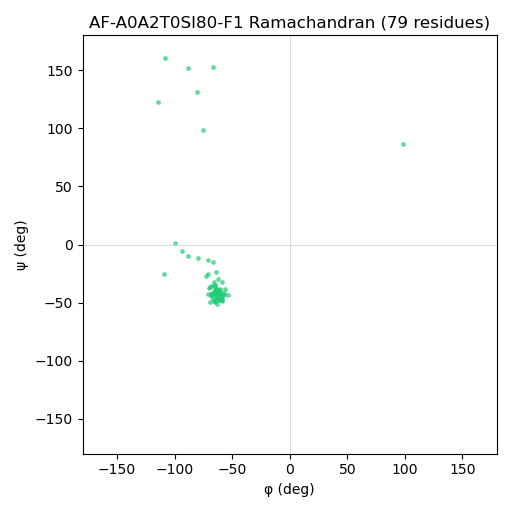 1.00 63.25 78 GLY A N 1
ATOM 629 C CA . GLY A 1 78 ? -2.001 -13.771 26.669 1.00 63.25 78 GLY A CA 1
ATOM 630 C C . GLY A 1 78 ? -1.016 -13.579 27.823 1.00 63.25 78 GLY A C 1
ATOM 631 O O . GLY A 1 78 ? 0.033 -12.979 2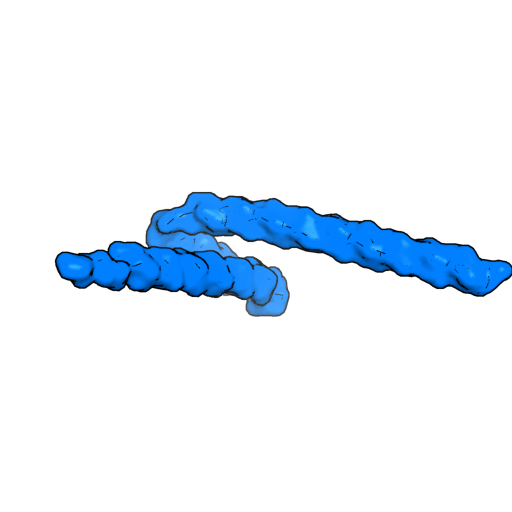7.616 1.00 63.25 78 GLY A O 1
ATOM 632 N N . TYR A 1 79 ? -1.357 -14.185 28.970 1.00 59.75 79 TYR A N 1
ATOM 633 C CA . TYR A 1 79 ? -0.598 -14.413 30.217 1.00 59.75 79 TYR A CA 1
ATOM 634 C C . TYR A 1 79 ? -0.835 -13.447 31.397 1.00 59.75 79 TYR A C 1
ATOM 636 O O . TYR A 1 79 ? -0.035 -12.543 31.634 1.00 59.75 79 TYR A O 1
ATOM 644 N N . PRO A 1 80 ? -1.849 -13.717 32.243 1.00 54.59 80 PRO A N 1
ATOM 645 C CA . PRO A 1 80 ? -1.689 -13.610 33.688 1.00 54.59 80 PRO A CA 1
ATOM 646 C C . PRO A 1 80 ? -0.985 -14.873 34.224 1.00 54.59 80 PRO A C 1
ATOM 648 O O . PRO A 1 80 ? -1.359 -15.993 33.864 1.00 54.59 80 PRO A O 1
ATOM 651 N N . ALA A 1 81 ? 0.053 -14.676 35.039 1.00 58.06 81 ALA A N 1
ATOM 652 C CA . ALA A 1 81 ? 0.581 -15.690 35.954 1.00 58.06 81 ALA A CA 1
ATOM 653 C C . ALA A 1 81 ? -0.289 -15.762 37.217 1.00 58.06 81 ALA A C 1
ATOM 655 O O . ALA A 1 81 ? -0.879 -14.712 37.568 1.00 58.06 81 ALA A O 1
#

Secondary structure (DSSP, 8-state):
-HHHHHHHHHHHHHHHHHHHHHHHHHHHHHHTT--SHHHHHHHHHHHTTS-HHHHHHHHHHHHHHHHHHHHHHHHTT----

Organism: NCBI:txid439699

Foldseek 3Di:
DVVVVVVVVVVVVVVVVVVVVVVLVVLLVVLVVQDDPVSVVVVVVVCVVDDCVVCVSVVVSNVVVVVVVVVVVVVVPDDDD

Radius of gyration: 19.12 Å; Cα contacts (8 Å, |Δi|>4): 10; chains: 1; bounding box: 51×22×57 Å